Protein AF-A0A944V4R6-F1 (afdb_monomer)

pLDDT: mean 80.99, std 18.37, range [44.97, 96.5]

Sequence (108 aa):
MKISKILVTLGLILIISLTYSQENEETTEDEYIKMAGNISITPGFSYGESKAKGKKIENTFNFNVFAGKSHRLDGMEIGYFWNHNIEYAKGFQIGGLLNSVDGNFSGF

Structure (mmCIF, N/CA/C/O backbone):
data_AF-A0A944V4R6-F1
#
_entry.id   AF-A0A944V4R6-F1
#
loop_
_atom_site.group_PDB
_atom_site.id
_atom_site.type_symbol
_atom_site.label_atom_id
_atom_site.label_alt_id
_atom_site.label_comp_id
_atom_site.label_asym_id
_atom_site.label_entity_id
_atom_site.label_seq_id
_atom_site.pdbx_PDB_ins_code
_atom_site.Cartn_x
_atom_site.Cartn_y
_atom_site.Cartn_z
_atom_site.occupancy
_atom_site.B_iso_or_equiv
_atom_site.auth_seq_id
_atom_site.auth_comp_id
_atom_site.auth_asym_id
_atom_site.auth_atom_id
_atom_site.pdbx_PDB_model_num
ATOM 1 N N . MET A 1 1 ? 29.481 -7.241 -26.907 1.00 51.78 1 MET A N 1
ATOM 2 C CA . MET A 1 1 ? 28.042 -7.471 -26.629 1.00 51.78 1 MET A CA 1
ATOM 3 C C . MET A 1 1 ? 27.816 -8.245 -25.313 1.00 51.78 1 MET A C 1
ATOM 5 O O . MET A 1 1 ? 27.129 -9.257 -25.302 1.00 51.78 1 MET A O 1
ATOM 9 N N . LYS A 1 2 ? 28.419 -7.805 -24.191 1.00 52.97 2 LYS A N 1
ATOM 10 C CA . LYS A 1 2 ? 28.356 -8.513 -22.886 1.00 52.97 2 LYS A CA 1
ATOM 11 C C . LYS A 1 2 ? 27.693 -7.703 -21.756 1.00 52.97 2 LYS A C 1
ATOM 13 O O . LYS A 1 2 ? 27.254 -8.291 -20.779 1.00 52.97 2 LYS A O 1
ATOM 18 N N . ILE A 1 3 ? 27.550 -6.385 -21.922 1.00 52.28 3 ILE A N 1
ATOM 19 C CA . ILE A 1 3 ? 26.982 -5.476 -20.909 1.00 52.28 3 ILE A CA 1
ATOM 20 C C . ILE A 1 3 ? 25.446 -5.594 -20.828 1.00 52.28 3 ILE A C 1
ATOM 22 O O . ILE A 1 3 ? 24.885 -5.493 -19.743 1.00 52.28 3 ILE A O 1
ATOM 26 N N . SER A 1 4 ? 24.760 -5.913 -21.936 1.00 52.97 4 SER A N 1
ATOM 27 C CA . SER A 1 4 ? 23.290 -6.016 -21.941 1.00 52.97 4 SER A CA 1
ATOM 28 C C . SER A 1 4 ? 22.756 -7.200 -21.134 1.00 52.97 4 SER A C 1
ATOM 30 O O . SER A 1 4 ? 21.695 -7.094 -20.533 1.00 52.97 4 SER A O 1
ATOM 32 N N . LYS A 1 5 ? 23.493 -8.314 -21.064 1.00 45.97 5 LYS A N 1
ATOM 33 C CA . LYS A 1 5 ? 23.055 -9.495 -20.308 1.00 45.97 5 LYS A CA 1
ATOM 34 C C . LYS A 1 5 ? 23.162 -9.280 -18.798 1.00 45.97 5 LYS A C 1
ATOM 36 O O . LYS A 1 5 ? 22.268 -9.698 -18.085 1.00 45.97 5 LYS A O 1
ATOM 41 N N . ILE A 1 6 ? 24.186 -8.565 -18.326 1.00 52.28 6 ILE A N 1
ATOM 42 C CA . ILE A 1 6 ? 24.370 -8.268 -16.895 1.00 52.28 6 ILE A CA 1
ATOM 43 C C . ILE A 1 6 ? 23.303 -7.289 -16.386 1.00 52.28 6 ILE A C 1
ATOM 45 O O . ILE A 1 6 ? 22.783 -7.494 -15.296 1.00 52.28 6 ILE A O 1
ATOM 49 N N . LEU A 1 7 ? 22.910 -6.284 -17.180 1.00 46.47 7 LEU A N 1
ATOM 50 C CA . LEU A 1 7 ? 21.790 -5.396 -16.833 1.00 46.47 7 LEU A CA 1
ATOM 51 C C . LEU A 1 7 ? 20.441 -6.125 -16.815 1.00 46.47 7 LEU A C 1
ATOM 53 O O . LEU A 1 7 ? 19.622 -5.859 -15.943 1.00 46.47 7 LEU A O 1
ATOM 57 N N . VAL A 1 8 ? 20.222 -7.071 -17.733 1.00 52.47 8 VAL A N 1
ATOM 58 C CA . VAL A 1 8 ? 19.003 -7.898 -17.748 1.00 52.47 8 VAL A CA 1
ATOM 59 C C . VAL A 1 8 ? 18.981 -8.874 -16.565 1.00 52.47 8 VAL A C 1
ATOM 61 O O . VAL A 1 8 ? 17.930 -9.077 -15.969 1.00 52.47 8 VAL A O 1
ATOM 64 N N . THR A 1 9 ? 20.130 -9.424 -16.158 1.00 49.78 9 THR A N 1
ATOM 65 C CA . THR A 1 9 ? 20.226 -10.285 -14.969 1.00 49.78 9 THR A CA 1
ATOM 66 C C . THR A 1 9 ? 20.100 -9.491 -13.662 1.00 49.78 9 THR A C 1
ATOM 68 O O . THR A 1 9 ? 19.396 -9.940 -12.769 1.00 49.78 9 THR A O 1
ATOM 71 N N . LEU A 1 10 ? 20.692 -8.295 -13.547 1.00 46.97 10 LEU A N 1
ATOM 72 C CA . LEU A 1 10 ? 20.510 -7.415 -12.380 1.00 46.97 10 LEU A CA 1
ATOM 73 C C . LEU A 1 10 ? 19.079 -6.861 -12.285 1.00 46.97 10 LEU A C 1
ATOM 75 O O . LEU A 1 10 ? 18.543 -6.762 -11.186 1.00 46.97 10 LEU A O 1
ATOM 79 N N . GLY A 1 11 ? 18.433 -6.578 -13.422 1.00 45.81 11 GLY A N 1
ATOM 80 C CA . GLY A 1 11 ? 17.017 -6.200 -13.478 1.00 45.81 11 GLY A CA 1
ATOM 81 C C . GLY A 1 11 ? 16.068 -7.329 -13.061 1.00 45.81 11 GLY A C 1
ATOM 82 O O . GLY A 1 11 ? 15.031 -7.055 -12.468 1.00 45.81 11 GLY A O 1
ATOM 83 N N . L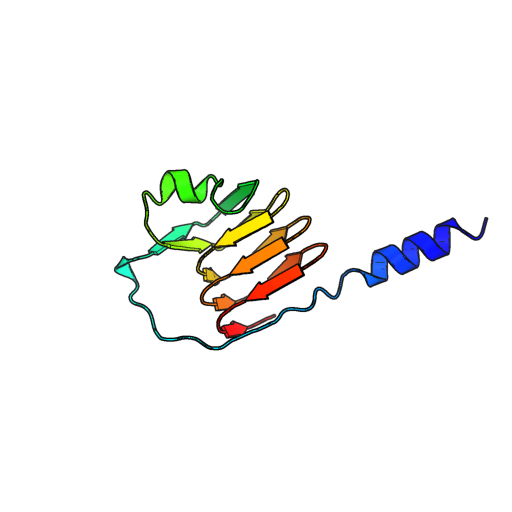EU A 1 12 ? 16.441 -8.595 -13.292 1.00 44.97 12 LEU A N 1
ATOM 84 C CA . LEU A 1 12 ? 15.700 -9.755 -12.778 1.00 44.97 12 LEU A CA 1
ATOM 85 C C . LEU A 1 12 ? 15.923 -10.007 -11.275 1.00 44.97 12 LEU A C 1
ATOM 87 O O . LEU A 1 12 ? 15.085 -10.636 -10.638 1.00 44.97 12 LEU A O 1
ATOM 91 N N . ILE A 1 13 ? 17.036 -9.533 -10.703 1.00 45.66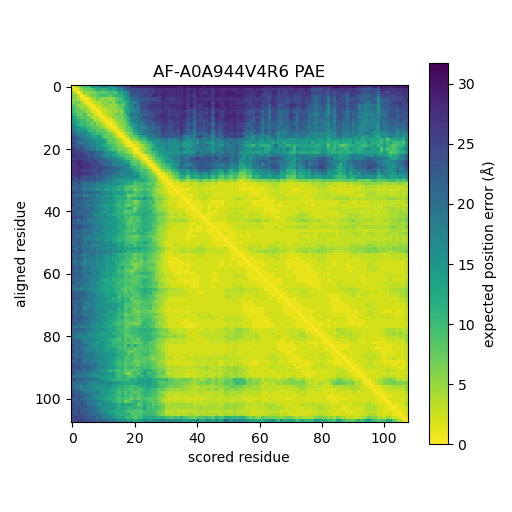 13 ILE A N 1
ATOM 92 C CA . ILE A 1 13 ? 17.402 -9.755 -9.292 1.00 45.66 13 ILE A CA 1
ATOM 93 C C . ILE A 1 13 ? 16.712 -8.752 -8.344 1.00 45.66 13 ILE A C 1
ATOM 95 O O . ILE A 1 13 ? 16.635 -9.002 -7.144 1.00 45.66 13 ILE A O 1
ATOM 99 N N . LEU A 1 14 ? 16.124 -7.665 -8.857 1.00 45.16 14 LEU A N 1
ATOM 100 C CA . LEU A 1 14 ? 15.440 -6.650 -8.039 1.00 45.16 14 LEU A CA 1
ATOM 101 C C . LEU A 1 14 ? 14.012 -7.025 -7.578 1.00 45.16 14 LEU A C 1
ATOM 103 O O . LEU A 1 14 ? 13.351 -6.207 -6.952 1.00 45.16 14 LEU A O 1
ATOM 107 N N . ILE A 1 15 ? 13.517 -8.233 -7.874 1.00 48.91 15 ILE A N 1
ATOM 108 C CA . ILE A 1 15 ? 12.100 -8.610 -7.655 1.00 48.91 15 ILE A CA 1
ATOM 109 C C . ILE A 1 15 ? 11.861 -9.266 -6.278 1.00 48.91 15 ILE A C 1
ATOM 111 O O . ILE A 1 15 ? 10.739 -9.622 -5.935 1.00 48.91 15 ILE A O 1
ATOM 115 N N . ILE A 1 16 ? 12.884 -9.392 -5.431 1.00 50.00 16 ILE A N 1
ATOM 116 C CA . ILE A 1 16 ? 12.707 -9.873 -4.051 1.00 50.00 16 ILE A CA 1
ATOM 117 C C . ILE A 1 16 ? 12.580 -8.658 -3.138 1.00 50.00 16 ILE A C 1
ATOM 119 O O . ILE A 1 16 ? 13.471 -8.330 -2.357 1.00 50.00 16 ILE A O 1
ATOM 123 N N . SER A 1 17 ? 11.483 -7.929 -3.281 1.00 49.28 17 SER A N 1
ATOM 124 C CA . SER A 1 17 ? 11.147 -6.867 -2.348 1.00 49.28 17 SER A CA 1
ATOM 125 C C . SER A 1 17 ? 11.000 -7.453 -0.942 1.00 49.28 17 SER A C 1
ATOM 127 O O . SER A 1 17 ? 10.138 -8.301 -0.701 1.00 49.28 17 SER A O 1
ATOM 129 N N . LEU A 1 18 ? 11.874 -7.013 -0.037 1.00 52.47 18 LEU A N 1
ATOM 130 C CA . LEU A 1 18 ? 11.901 -7.400 1.369 1.00 52.47 18 LEU A CA 1
ATOM 131 C C . LEU A 1 18 ? 10.579 -6.977 2.016 1.00 52.47 18 LEU A C 1
ATOM 133 O O . LEU A 1 18 ? 10.412 -5.809 2.349 1.00 52.47 18 LEU A O 1
ATOM 137 N N . THR A 1 19 ? 9.635 -7.909 2.141 1.00 54.09 19 THR A N 1
ATOM 138 C CA . THR A 1 19 ? 8.379 -7.662 2.854 1.00 54.09 19 THR A CA 1
ATOM 139 C C . THR A 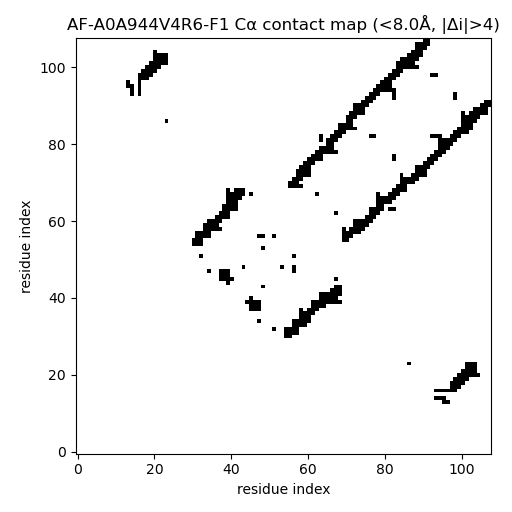1 19 ? 8.652 -7.847 4.337 1.00 54.09 19 THR A C 1
ATOM 141 O O . THR A 1 19 ? 8.893 -8.964 4.793 1.00 54.09 19 THR A O 1
ATOM 144 N N . TYR A 1 20 ? 8.665 -6.747 5.080 1.00 63.28 20 TYR A N 1
ATOM 145 C CA . TYR A 1 20 ? 8.694 -6.778 6.539 1.00 63.28 20 TYR A CA 1
ATOM 146 C C . TYR A 1 20 ? 7.254 -6.829 7.054 1.00 63.28 20 TYR A C 1
ATOM 148 O O . TYR A 1 20 ? 6.404 -6.124 6.518 1.00 63.28 20 TYR A O 1
ATOM 156 N N . SER A 1 21 ? 6.997 -7.689 8.041 1.00 50.94 21 SER A N 1
ATOM 157 C CA . SER A 1 21 ? 5.726 -7.825 8.763 1.00 50.94 21 SER A CA 1
ATOM 158 C C . SER A 1 21 ? 6.012 -7.519 10.236 1.00 50.94 21 SER A C 1
ATOM 160 O O . SER A 1 21 ? 6.832 -8.209 10.846 1.00 50.94 21 SER A O 1
ATOM 162 N N . GLN A 1 22 ? 5.441 -6.443 10.780 1.00 56.53 22 GLN A N 1
ATOM 163 C CA . GLN A 1 22 ? 5.332 -6.241 12.237 1.00 56.53 22 GLN A CA 1
ATOM 164 C C . GLN A 1 22 ? 3.949 -6.748 12.685 1.00 56.53 22 GLN A C 1
ATOM 166 O O . GLN A 1 22 ? 3.174 -7.149 11.835 1.00 56.53 22 GLN A O 1
ATOM 171 N N . GLU A 1 23 ? 3.634 -6.876 13.971 1.00 49.06 23 GLU A N 1
ATOM 172 C CA . GLU A 1 23 ? 2.351 -7.442 14.432 1.00 49.06 23 GLU A CA 1
ATOM 173 C C . GLU A 1 23 ? 1.590 -6.366 15.219 1.00 49.06 23 GLU A C 1
ATOM 175 O O . GLU A 1 23 ? 2.162 -5.777 16.136 1.00 49.06 23 GLU A O 1
ATOM 180 N N . ASN A 1 24 ? 0.334 -6.072 14.852 1.00 52.50 24 ASN A N 1
ATOM 181 C CA . ASN A 1 24 ? -0.543 -5.135 15.571 1.00 52.50 24 ASN A CA 1
ATOM 182 C C . ASN A 1 24 ? -2.041 -5.505 15.465 1.00 52.50 24 ASN A C 1
ATOM 184 O O . ASN A 1 24 ? -2.464 -6.182 14.529 1.00 52.50 24 ASN A O 1
ATOM 188 N N . GLU A 1 25 ? -2.792 -5.055 16.480 1.00 54.59 25 GLU A N 1
ATOM 189 C CA . GLU A 1 25 ? -4.086 -5.539 17.008 1.00 54.59 25 GLU A CA 1
ATOM 190 C C . GLU A 1 25 ? -5.364 -5.431 16.135 1.00 54.59 25 GLU A C 1
ATOM 192 O O . GLU A 1 25 ? -5.475 -4.684 15.163 1.00 54.59 25 GLU A O 1
ATOM 197 N N . GLU A 1 26 ? -6.362 -6.205 16.584 1.00 52.66 26 GLU A N 1
ATOM 198 C CA . GLU A 1 26 ? -7.708 -6.476 16.057 1.00 52.66 26 GLU A CA 1
ATOM 199 C C . GLU A 1 26 ? -8.583 -5.215 15.846 1.00 52.66 26 GLU A C 1
ATOM 201 O O . GLU A 1 26 ? -8.656 -4.334 16.702 1.00 52.66 26 GLU A O 1
ATOM 206 N N . THR A 1 27 ? -9.280 -5.118 14.704 1.00 56.12 27 THR A N 1
ATOM 207 C CA . THR A 1 27 ? -9.970 -3.885 14.254 1.00 56.12 27 THR A CA 1
ATOM 208 C C . THR A 1 27 ? -11.385 -4.141 13.713 1.00 56.12 27 THR A C 1
ATOM 210 O O . THR A 1 27 ? -11.619 -5.089 12.961 1.00 56.12 27 THR A O 1
ATOM 213 N N . THR A 1 28 ? -12.327 -3.258 14.065 1.00 59.53 28 THR A N 1
ATOM 214 C CA . THR A 1 28 ? -13.772 -3.323 13.763 1.00 59.53 28 THR A CA 1
ATOM 215 C C . THR A 1 28 ? -14.111 -2.958 12.305 1.00 59.53 28 THR A C 1
ATOM 217 O O . THR A 1 28 ? -13.577 -2.003 11.749 1.00 59.53 28 THR A O 1
ATOM 220 N N . GLU A 1 29 ? -15.029 -3.696 11.661 1.00 64.56 29 GLU A N 1
ATOM 221 C CA . GLU A 1 29 ? -15.314 -3.566 10.214 1.00 64.56 29 GLU A CA 1
ATOM 222 C C . GLU A 1 29 ? -15.957 -2.228 9.777 1.00 64.56 29 GLU A C 1
ATOM 224 O O . GLU A 1 29 ? -15.771 -1.814 8.632 1.00 64.56 29 GLU A O 1
ATOM 229 N N . ASP A 1 30 ? -16.659 -1.507 10.661 1.00 70.44 30 ASP A N 1
ATOM 230 C CA . ASP A 1 30 ? -17.406 -0.282 10.303 1.00 70.44 30 ASP A CA 1
ATOM 231 C C . ASP A 1 30 ? -16.518 0.932 9.935 1.00 70.44 30 ASP A C 1
ATOM 233 O O . ASP A 1 30 ? -16.983 1.913 9.326 1.00 70.44 30 ASP A O 1
ATOM 237 N N . GLU A 1 31 ? -15.225 0.869 10.271 1.00 88.00 31 GLU A N 1
ATOM 238 C CA . GLU A 1 31 ? -14.245 1.932 10.014 1.00 88.00 31 GLU A CA 1
ATOM 239 C C . GLU A 1 31 ? -13.689 1.910 8.576 1.00 88.00 31 GLU A C 1
ATOM 241 O O . GLU A 1 31 ? -13.066 2.882 8.132 1.00 88.00 31 GLU A O 1
ATOM 246 N N . TYR A 1 32 ? -13.945 0.837 7.819 1.00 90.69 32 TYR A N 1
ATOM 247 C CA . TYR A 1 32 ? -13.324 0.614 6.516 1.00 90.69 32 TYR A CA 1
ATOM 248 C C . TYR A 1 32 ? -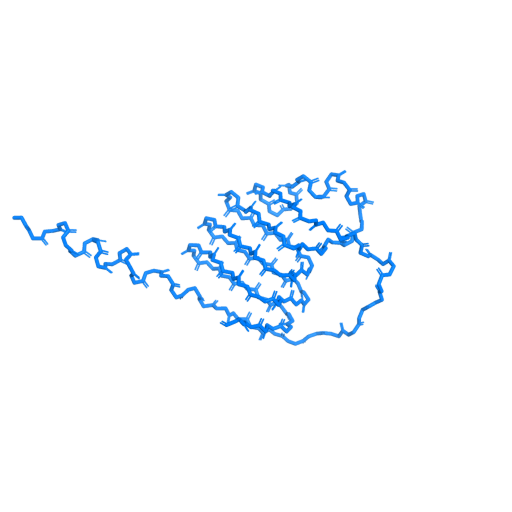14.274 0.892 5.354 1.00 90.69 32 TYR A C 1
ATOM 250 O O . TYR A 1 32 ? -15.478 0.636 5.395 1.00 90.69 32 TYR A O 1
ATOM 258 N N . ILE A 1 33 ? -13.702 1.391 4.263 1.00 93.56 33 ILE A N 1
ATOM 259 C CA . ILE A 1 33 ? -14.279 1.280 2.931 1.00 93.56 33 ILE A CA 1
ATOM 260 C C . ILE A 1 33 ? -13.509 0.207 2.165 1.00 93.56 33 ILE A C 1
ATOM 262 O O . ILE A 1 33 ? -12.290 0.291 1.998 1.00 93.56 33 ILE A O 1
ATOM 266 N N . LYS A 1 34 ? -14.235 -0.807 1.693 1.00 94.81 34 LYS A N 1
ATOM 267 C CA . LYS A 1 34 ? -13.683 -1.831 0.806 1.00 94.81 34 LYS A CA 1
ATOM 268 C C . LYS A 1 34 ? -13.717 -1.317 -0.625 1.00 94.81 34 LYS A C 1
ATOM 270 O O . LYS A 1 34 ? -14.752 -0.850 -1.104 1.00 94.81 34 LYS A O 1
ATOM 275 N N . MET A 1 35 ? -12.582 -1.388 -1.304 1.00 94.69 35 MET A N 1
ATOM 276 C CA . MET A 1 35 ? -12.419 -0.908 -2.667 1.00 94.69 35 MET A CA 1
ATOM 277 C C . MET A 1 35 ? -11.901 -2.028 -3.557 1.00 94.69 35 MET A C 1
ATOM 279 O O . MET A 1 35 ? -10.808 -2.552 -3.358 1.00 94.69 35 MET A O 1
ATOM 283 N N . ALA A 1 36 ? -12.672 -2.354 -4.596 1.00 96.19 36 ALA A N 1
ATOM 284 C CA . ALA A 1 36 ? -12.237 -3.322 -5.596 1.00 96.19 36 ALA A CA 1
ATOM 285 C C . ALA A 1 36 ? -10.995 -2.834 -6.359 1.00 96.19 36 ALA A C 1
ATOM 287 O O . ALA A 1 36 ? -10.160 -3.644 -6.739 1.00 96.19 36 ALA A O 1
ATOM 288 N N . GLY A 1 37 ? -10.869 -1.518 -6.564 1.00 94.06 37 GLY A N 1
ATOM 289 C CA . GLY A 1 37 ? -9.743 -0.900 -7.253 1.00 94.06 37 GLY A CA 1
A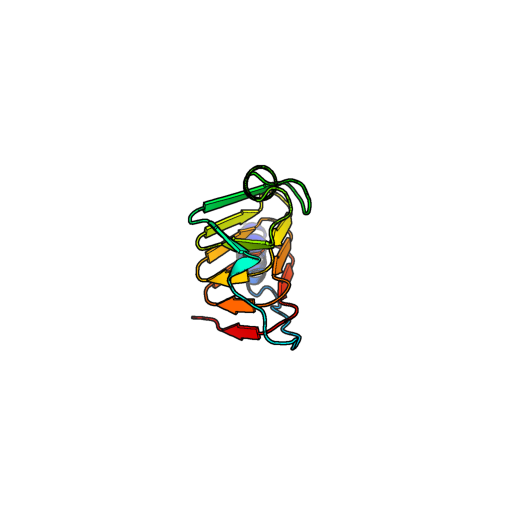TOM 290 C C . GLY A 1 37 ? -9.418 0.480 -6.692 1.00 94.06 37 GLY A C 1
ATOM 291 O O . GLY A 1 37 ? -10.311 1.318 -6.542 1.00 94.06 37 GLY A O 1
ATOM 292 N N . ASN A 1 38 ? -8.138 0.725 -6.434 1.00 96.50 38 ASN A N 1
ATOM 293 C CA . ASN A 1 38 ? -7.602 2.028 -6.067 1.00 96.50 38 ASN A CA 1
ATOM 294 C C . ASN A 1 38 ? -6.354 2.354 -6.902 1.00 96.50 38 ASN A C 1
ATOM 296 O O . ASN A 1 38 ? -5.632 1.467 -7.356 1.00 96.50 38 ASN A O 1
ATOM 300 N N . ILE A 1 39 ? -6.136 3.647 -7.130 1.00 95.94 39 ILE A N 1
ATOM 301 C CA . ILE A 1 39 ? -4.929 4.181 -7.751 1.00 95.94 39 ILE A CA 1
ATOM 302 C C . ILE A 1 39 ? -4.390 5.265 -6.823 1.00 95.94 39 ILE A C 1
ATOM 304 O O . ILE A 1 39 ? -5.087 6.242 -6.528 1.00 95.94 39 ILE A O 1
ATOM 308 N N . SER A 1 40 ? -3.145 5.096 -6.392 1.00 95.50 40 SER A N 1
ATOM 309 C CA . SER A 1 40 ? -2.391 6.048 -5.581 1.00 95.50 40 SER A CA 1
ATOM 310 C C . SER A 1 40 ? -1.242 6.626 -6.391 1.00 95.50 40 SER A C 1
ATOM 312 O O . SER A 1 40 ? -0.554 5.904 -7.110 1.00 95.50 40 SER A O 1
ATOM 314 N N . ILE A 1 41 ? -0.999 7.927 -6.263 1.00 94.62 41 ILE A N 1
ATOM 315 C CA . ILE A 1 41 ? 0.217 8.548 -6.803 1.00 94.62 41 ILE A CA 1
ATOM 316 C C . ILE A 1 41 ? 1.299 8.543 -5.723 1.00 94.62 41 ILE A C 1
ATOM 318 O O . ILE A 1 41 ? 2.421 8.098 -5.971 1.00 94.62 41 ILE A O 1
ATOM 322 N N . THR A 1 42 ? 0.935 8.989 -4.521 1.00 93.75 42 THR A N 1
ATOM 323 C CA . THR A 1 42 ? 1.768 9.040 -3.313 1.00 93.75 42 THR A CA 1
ATOM 324 C C . THR A 1 42 ? 0.892 8.793 -2.080 1.00 93.75 42 THR A C 1
ATOM 326 O O . THR A 1 42 ? -0.320 8.995 -2.164 1.00 93.75 42 THR A O 1
ATOM 329 N N . PRO A 1 43 ? 1.456 8.435 -0.911 1.00 91.69 43 PRO A N 1
ATOM 330 C CA . PRO A 1 43 ? 0.700 8.402 0.342 1.00 91.69 43 PRO A CA 1
ATOM 331 C C . PRO A 1 43 ? -0.045 9.726 0.577 1.00 91.69 43 PRO A C 1
ATOM 333 O O . PRO A 1 43 ? 0.557 10.791 0.430 1.00 91.69 43 PRO A O 1
ATOM 336 N N . GLY A 1 44 ? -1.337 9.681 0.911 1.00 88.56 44 GLY A N 1
ATOM 337 C CA . GLY A 1 44 ? -2.160 10.888 1.057 1.00 88.56 44 GLY A CA 1
ATOM 338 C C . GLY A 1 44 ? -2.743 11.437 -0.252 1.00 88.56 44 GLY A C 1
ATOM 339 O O . GLY A 1 44 ? -3.524 12.389 -0.205 1.00 88.56 44 GLY A O 1
ATOM 340 N N . PHE A 1 45 ? -2.370 10.880 -1.412 1.00 93.56 45 PHE A N 1
ATOM 341 C CA . PHE A 1 45 ? -2.916 11.266 -2.710 1.00 93.56 45 PHE A CA 1
ATOM 342 C C . PHE A 1 45 ? -3.324 10.054 -3.559 1.00 93.56 45 PHE A C 1
ATOM 344 O O . PHE A 1 45 ? -2.578 9.566 -4.418 1.00 93.56 45 PHE A O 1
ATOM 351 N N . SER A 1 46 ? -4.559 9.600 -3.352 1.00 94.56 46 SER A N 1
ATOM 352 C CA . SER A 1 46 ? -5.176 8.513 -4.113 1.00 94.56 46 SER A CA 1
ATOM 353 C C . SER A 1 46 ? -6.649 8.764 -4.455 1.00 94.56 46 SER A C 1
ATOM 355 O O . SER A 1 46 ? -7.358 9.555 -3.819 1.00 94.56 46 SER A O 1
ATOM 357 N N . TYR A 1 47 ? -7.140 8.041 -5.467 1.00 94.56 47 TYR A N 1
ATOM 358 C CA . TYR A 1 47 ? -8.572 7.994 -5.775 1.00 94.56 47 TYR A CA 1
ATOM 359 C C . TYR A 1 47 ? -9.377 7.469 -4.579 1.00 94.56 47 TYR A C 1
ATOM 361 O O . TYR A 1 47 ? -10.451 7.988 -4.264 1.00 94.56 47 TYR A O 1
ATOM 369 N N . GLY A 1 48 ? -8.836 6.469 -3.888 1.00 92.62 48 GLY A N 1
ATOM 370 C CA . GLY A 1 48 ? -9.442 5.863 -2.717 1.00 92.62 48 GLY A CA 1
ATOM 371 C C . GLY A 1 48 ? -9.600 6.834 -1.565 1.00 92.62 48 GLY A C 1
ATOM 372 O O . GLY A 1 48 ? -10.691 6.922 -1.019 1.00 92.62 48 GLY A O 1
ATOM 373 N N . GLU A 1 49 ? -8.594 7.650 -1.254 1.00 93.12 49 GLU A N 1
ATOM 374 C CA . GLU A 1 49 ? -8.714 8.668 -0.196 1.00 93.12 49 GLU A CA 1
ATOM 375 C C . GLU A 1 49 ? -9.794 9.704 -0.513 1.00 93.12 49 GLU A C 1
ATOM 377 O O . GLU A 1 49 ? -10.580 10.073 0.364 1.00 93.12 49 GLU A O 1
ATOM 382 N N . SER A 1 50 ? -9.924 10.089 -1.786 1.00 93.62 50 SER A N 1
ATOM 383 C CA . SER A 1 50 ? -11.004 10.979 -2.234 1.00 93.62 50 SER A CA 1
ATOM 384 C C . SER A 1 50 ? -12.398 10.361 -2.043 1.00 93.62 50 SER A C 1
ATOM 386 O O . SER A 1 50 ? -13.383 11.080 -1.859 1.00 93.62 50 SER A O 1
ATOM 388 N N . LYS A 1 51 ? -12.509 9.026 -2.082 1.00 93.62 51 LYS A N 1
ATOM 389 C CA . LYS A 1 51 ? -13.765 8.286 -1.869 1.00 93.62 51 LYS A CA 1
ATOM 390 C C . LYS A 1 51 ? -14.019 7.923 -0.411 1.00 93.62 51 LYS A C 1
ATOM 392 O O . LYS A 1 51 ? -15.176 7.913 0.004 1.00 93.62 51 LYS A O 1
ATOM 397 N N . ALA A 1 52 ? -12.968 7.657 0.351 1.00 91.12 52 ALA A N 1
ATOM 398 C CA . ALA A 1 52 ? -13.047 7.164 1.715 1.00 91.12 52 ALA A CA 1
ATOM 399 C C . ALA A 1 52 ? -13.548 8.219 2.704 1.00 91.12 52 ALA A C 1
ATOM 401 O O . ALA A 1 52 ? -14.105 7.860 3.737 1.00 91.12 52 ALA A O 1
ATOM 402 N N . LYS A 1 53 ? -13.393 9.517 2.393 1.00 90.50 53 LYS A N 1
ATOM 403 C CA . LYS A 1 53 ? -13.854 10.632 3.245 1.00 90.50 53 LYS A CA 1
ATOM 404 C C . LYS A 1 53 ? -13.385 10.493 4.705 1.00 90.50 53 LYS A C 1
ATOM 406 O O . LYS A 1 53 ? -14.155 10.727 5.631 1.00 90.50 53 LYS A O 1
ATOM 411 N N . GLY A 1 54 ? -12.131 10.081 4.896 1.00 87.94 54 GLY A N 1
ATOM 412 C CA . GLY A 1 54 ? -11.528 9.868 6.215 1.00 87.94 54 GLY A CA 1
ATOM 413 C C . GLY A 1 54 ? -11.696 8.460 6.795 1.00 87.94 54 GLY A C 1
ATOM 414 O O . GLY A 1 54 ? -11.121 8.187 7.841 1.00 87.94 54 GLY A O 1
ATOM 415 N N . LYS A 1 55 ? -12.427 7.556 6.129 1.00 91.69 55 LYS A N 1
ATOM 416 C CA . LYS A 1 55 ? -12.434 6.129 6.480 1.00 91.69 55 LYS A CA 1
ATOM 417 C C . LYS A 1 55 ? -11.125 5.443 6.092 1.00 91.69 55 LYS A C 1
ATOM 419 O O . LYS A 1 55 ? -10.439 5.867 5.160 1.00 91.69 55 LYS A O 1
ATOM 424 N N . LYS A 1 56 ? -10.815 4.341 6.771 1.00 94.19 56 LYS A N 1
ATOM 425 C CA . LYS A 1 56 ? -9.689 3.470 6.425 1.00 94.19 56 LYS A CA 1
ATOM 426 C C . LYS A 1 56 ? -9.995 2.714 5.133 1.00 94.19 56 LYS A C 1
ATOM 428 O O . LYS A 1 56 ? -11.148 2.404 4.852 1.00 94.19 56 LYS A O 1
ATOM 433 N N . ILE A 1 57 ? -8.978 2.428 4.327 1.00 94.62 57 ILE A N 1
ATOM 434 C CA . ILE A 1 57 ? -9.155 1.794 3.011 1.00 94.62 57 ILE A CA 1
ATOM 435 C C . ILE A 1 57 ? -8.621 0.365 3.056 1.00 94.62 57 ILE A C 1
ATOM 437 O O . ILE A 1 57 ? -7.457 0.152 3.410 1.00 94.62 57 ILE A O 1
ATOM 441 N N . GLU A 1 58 ? -9.470 -0.576 2.649 1.00 95.25 58 GLU A N 1
ATOM 442 C CA . GLU A 1 58 ? -9.123 -1.965 2.347 1.00 95.25 58 GLU A CA 1
ATOM 443 C C . GLU A 1 58 ? -9.220 -2.172 0.832 1.00 95.25 58 GLU A C 1
ATOM 445 O O . GLU A 1 58 ? -10.281 -1.957 0.242 1.00 95.25 58 GLU A O 1
ATOM 450 N N . ASN A 1 59 ? -8.113 -2.547 0.190 1.00 96.19 59 ASN A N 1
ATOM 451 C CA . ASN A 1 59 ? -8.069 -2.739 -1.259 1.00 96.19 59 ASN A CA 1
ATOM 452 C C . ASN A 1 59 ? -8.071 -4.220 -1.630 1.00 96.19 59 ASN A C 1
ATOM 454 O O . ASN A 1 59 ? -7.356 -5.015 -1.025 1.00 96.19 59 ASN A O 1
ATOM 458 N N . THR A 1 60 ? -8.788 -4.561 -2.699 1.00 96.25 60 THR A N 1
ATOM 459 C CA . THR A 1 60 ? -8.597 -5.833 -3.415 1.00 96.25 60 THR A CA 1
ATOM 460 C C . THR A 1 60 ? -7.557 -5.690 -4.523 1.00 96.25 60 THR A C 1
ATOM 462 O O . THR A 1 60 ? -6.711 -6.559 -4.707 1.00 96.25 60 THR A O 1
ATOM 465 N N . PHE A 1 61 ? -7.582 -4.576 -5.253 1.00 96.44 61 PHE A N 1
ATOM 466 C CA . PHE A 1 61 ? -6.541 -4.211 -6.206 1.00 96.44 61 PHE A CA 1
ATOM 467 C C . PHE A 1 61 ? -6.092 -2.775 -5.952 1.00 96.44 61 PHE A C 1
ATOM 469 O O . PHE A 1 61 ? -6.924 -1.869 -5.858 1.00 96.44 61 PHE A O 1
ATOM 476 N N . ASN A 1 62 ? -4.784 -2.553 -5.867 1.00 96.19 62 ASN A N 1
ATOM 477 C CA . ASN A 1 62 ? -4.223 -1.217 -5.715 1.00 96.19 62 ASN A CA 1
ATOM 478 C C . ASN A 1 62 ? -3.018 -1.010 -6.638 1.00 96.19 62 ASN A C 1
ATOM 480 O O . ASN A 1 62 ? -2.132 -1.861 -6.726 1.00 96.19 62 ASN A O 1
ATOM 484 N N . PHE A 1 63 ? -2.994 0.132 -7.323 1.00 96.25 63 PHE A N 1
ATOM 485 C CA . PHE A 1 63 ? -1.889 0.536 -8.184 1.00 96.25 63 PHE A CA 1
ATOM 486 C C . PHE A 1 63 ? -1.241 1.827 -7.680 1.00 96.25 63 PHE A C 1
ATOM 488 O O . PHE A 1 63 ? -1.846 2.900 -7.715 1.00 96.25 63 PHE A O 1
ATOM 495 N N . ASN A 1 64 ? 0.012 1.724 -7.251 1.00 95.31 64 ASN A N 1
ATOM 496 C CA . ASN A 1 64 ? 0.799 2.808 -6.680 1.00 95.31 64 ASN A CA 1
ATOM 497 C C . ASN A 1 64 ? 1.803 3.336 -7.722 1.00 95.31 64 ASN A C 1
ATOM 499 O O . ASN A 1 64 ? 2.876 2.766 -7.920 1.00 95.31 64 ASN A O 1
ATOM 503 N N . VAL A 1 65 ? 1.477 4.448 -8.390 1.00 93.00 65 VAL A N 1
ATOM 504 C CA . VAL A 1 65 ? 2.286 5.015 -9.490 1.00 93.00 65 VAL A CA 1
ATOM 505 C C . VAL A 1 65 ? 3.717 5.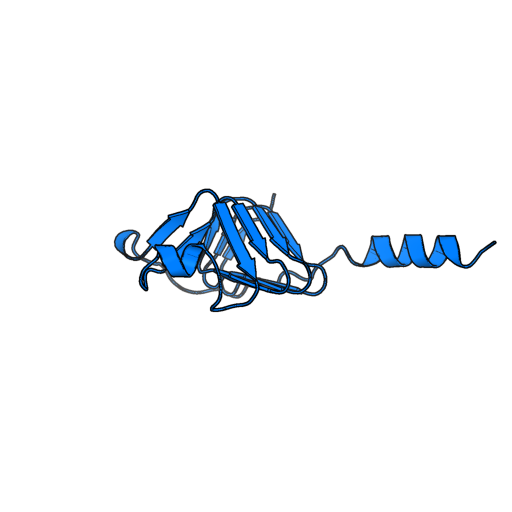322 -9.047 1.00 93.00 65 VAL A C 1
ATOM 507 O O . VAL A 1 65 ? 4.655 4.985 -9.761 1.00 93.00 65 VAL A O 1
ATOM 510 N N . PHE A 1 66 ? 3.895 5.932 -7.872 1.00 92.19 66 PHE A N 1
ATOM 511 C CA . PHE A 1 66 ? 5.212 6.111 -7.254 1.00 92.19 66 PHE A CA 1
ATOM 512 C C . PHE A 1 66 ? 5.264 5.420 -5.901 1.00 92.19 66 PHE A C 1
ATOM 514 O O . PHE A 1 66 ? 6.110 4.554 -5.680 1.00 92.19 66 PHE A O 1
ATOM 521 N N . ALA A 1 67 ? 4.337 5.780 -5.016 1.00 91.88 67 ALA A N 1
ATOM 522 C CA . ALA A 1 67 ? 4.192 5.156 -3.715 1.00 91.88 67 ALA A CA 1
ATOM 523 C C . ALA A 1 67 ? 2.724 5.123 -3.282 1.00 91.88 67 ALA A C 1
ATOM 525 O O . ALA A 1 67 ? 1.903 5.931 -3.726 1.00 91.88 67 ALA A O 1
ATOM 526 N N . GLY A 1 68 ? 2.382 4.204 -2.390 1.00 92.06 68 GLY A N 1
ATOM 527 C CA . GLY A 1 68 ? 1.051 4.165 -1.808 1.00 92.06 68 GLY A CA 1
ATOM 528 C C . GLY A 1 68 ? 1.048 3.639 -0.394 1.00 92.06 68 GLY A C 1
ATOM 529 O O . GLY A 1 68 ? 1.956 2.935 0.043 1.00 92.06 68 GLY A O 1
ATOM 530 N N . LYS A 1 69 ? 0.008 4.053 0.322 1.00 93.19 69 LYS A N 1
ATOM 531 C CA . LYS A 1 69 ? -0.272 3.639 1.685 1.00 93.19 69 LYS A CA 1
ATOM 532 C C . LYS A 1 69 ? -1.746 3.278 1.773 1.00 93.19 69 LYS A C 1
ATOM 534 O O . LYS A 1 69 ? -2.602 4.083 1.414 1.00 93.19 69 LYS A O 1
ATOM 539 N N . SER A 1 70 ? -2.040 2.082 2.254 1.00 94.19 70 SER A N 1
ATOM 540 C CA . SER A 1 70 ? -3.398 1.654 2.581 1.00 94.19 70 SER A CA 1
ATOM 541 C C . SER A 1 70 ? -3.416 0.989 3.952 1.00 94.19 70 SER A C 1
ATOM 543 O O . SER A 1 70 ? -2.367 0.716 4.531 1.00 94.19 70 SER A O 1
ATOM 545 N N . HIS A 1 71 ? -4.599 0.785 4.527 1.00 94.38 71 HIS A N 1
ATOM 546 C CA . HIS A 1 71 ? -4.667 0.117 5.826 1.00 94.38 71 HIS A CA 1
ATOM 547 C C . HIS A 1 71 ? -4.581 -1.393 5.639 1.00 94.38 71 HIS A C 1
ATOM 549 O O . HIS A 1 71 ? -3.781 -2.049 6.299 1.00 94.38 71 HIS A O 1
ATOM 555 N N . ARG A 1 72 ? -5.355 -1.925 4.690 1.00 94.06 72 ARG A N 1
ATOM 556 C CA . ARG A 1 72 ? -5.472 -3.361 4.446 1.00 94.06 72 ARG A CA 1
ATOM 557 C C . ARG A 1 72 ? -5.395 -3.686 2.959 1.00 94.06 72 ARG A C 1
ATOM 559 O O . ARG A 1 72 ? -5.876 -2.916 2.122 1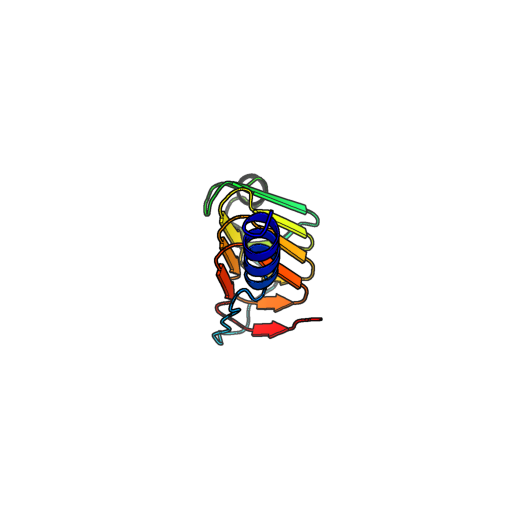.00 94.06 72 ARG A O 1
ATOM 566 N N . LEU A 1 73 ? -4.845 -4.854 2.656 1.00 94.69 73 LEU A N 1
ATOM 567 C CA . LEU A 1 73 ? -4.861 -5.464 1.330 1.00 94.69 73 LEU A CA 1
ATOM 568 C C . LEU A 1 73 ? -5.417 -6.886 1.440 1.00 94.69 73 LEU A C 1
ATOM 570 O O . LEU A 1 73 ? -4.879 -7.684 2.200 1.00 94.69 73 LEU A O 1
ATOM 574 N N . ASP A 1 74 ? -6.446 -7.206 0.659 1.00 95.12 74 ASP A N 1
ATOM 575 C CA . ASP A 1 74 ? -6.915 -8.580 0.422 1.00 95.12 74 ASP A CA 1
ATOM 576 C C . ASP A 1 74 ? -6.995 -8.818 -1.091 1.00 95.12 74 ASP A C 1
ATOM 578 O O . ASP A 1 74 ? -8.049 -8.687 -1.718 1.00 95.12 74 ASP A O 1
ATOM 582 N N . GLY A 1 75 ? -5.832 -9.060 -1.701 1.00 94.12 75 GLY A N 1
ATOM 583 C CA . GLY A 1 75 ? -5.687 -9.239 -3.141 1.00 94.12 75 GLY A CA 1
ATOM 584 C C . GLY A 1 75 ? -4.295 -8.878 -3.655 1.00 94.12 75 GLY A C 1
ATOM 585 O O . GLY A 1 75 ? -3.318 -9.539 -3.303 1.00 94.12 75 GLY A O 1
ATOM 586 N N . MET A 1 76 ? -4.201 -7.887 -4.546 1.00 95.25 76 MET A N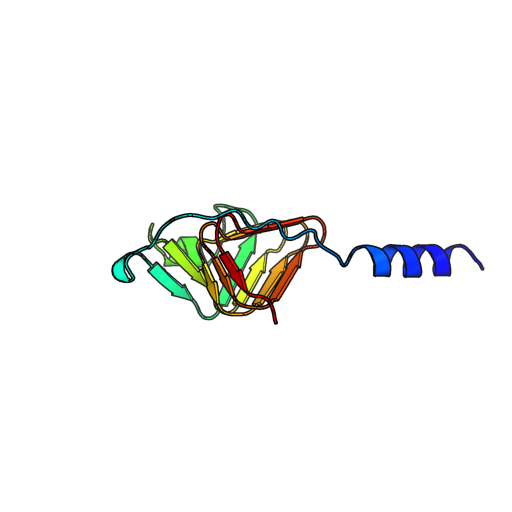 1
ATOM 587 C CA . MET A 1 76 ? -2.962 -7.548 -5.250 1.00 95.25 76 MET A CA 1
ATOM 588 C C . MET A 1 76 ? -2.626 -6.056 -5.188 1.00 95.25 76 MET A C 1
ATOM 590 O O . MET A 1 76 ? -3.441 -5.209 -5.551 1.00 95.25 76 MET A O 1
ATOM 594 N N . GLU A 1 77 ? -1.393 -5.739 -4.798 1.00 95.25 77 GLU A N 1
ATOM 595 C CA . GLU A 1 77 ? -0.849 -4.380 -4.837 1.00 95.25 77 GLU A CA 1
ATOM 596 C C . GLU A 1 77 ? 0.389 -4.328 -5.737 1.00 95.25 77 GLU A C 1
ATOM 598 O O . GLU A 1 77 ? 1.320 -5.123 -5.601 1.00 95.25 77 GLU A O 1
ATOM 603 N N . ILE A 1 78 ? 0.391 -3.402 -6.695 1.00 94.50 78 ILE A N 1
ATOM 604 C CA . ILE A 1 78 ? 1.512 -3.181 -7.611 1.00 94.50 78 ILE A CA 1
ATOM 605 C C . ILE A 1 78 ? 1.947 -1.733 -7.472 1.00 94.50 78 ILE A C 1
ATOM 607 O O . ILE A 1 78 ? 1.134 -0.824 -7.626 1.00 94.50 78 ILE A O 1
ATOM 611 N N . GLY A 1 79 ? 3.236 -1.511 -7.253 1.00 91.06 79 GLY A N 1
ATOM 612 C CA . GLY A 1 79 ? 3.792 -0.176 -7.150 1.00 91.06 79 GLY A CA 1
ATOM 613 C C . GLY A 1 79 ? 5.189 -0.043 -7.709 1.00 91.06 79 GLY A C 1
ATOM 614 O O . GLY A 1 79 ? 5.944 -1.010 -7.822 1.00 91.06 79 GLY A O 1
ATOM 615 N N . TYR A 1 80 ? 5.532 1.190 -8.072 1.00 89.06 80 TYR A N 1
ATOM 616 C CA . TYR A 1 80 ? 6.818 1.466 -8.697 1.00 89.06 80 TYR A CA 1
ATOM 617 C C . TYR A 1 80 ? 7.958 1.546 -7.680 1.00 89.06 80 TYR A C 1
ATOM 619 O O . TYR A 1 80 ? 8.945 0.837 -7.833 1.00 89.06 80 TYR A O 1
ATOM 627 N N . PHE A 1 81 ? 7.836 2.351 -6.619 1.00 90.31 81 PHE A N 1
ATOM 628 C CA . PHE A 1 81 ? 8.882 2.454 -5.595 1.00 90.31 81 PHE A CA 1
ATOM 629 C C . PHE A 1 81 ? 8.487 1.789 -4.282 1.00 90.31 81 PHE A C 1
ATOM 631 O O . PHE A 1 81 ? 9.244 0.954 -3.789 1.00 90.31 81 PHE A O 1
ATOM 638 N N . TRP A 1 82 ? 7.331 2.146 -3.717 1.00 90.44 82 TRP A N 1
ATOM 639 C CA . TRP A 1 82 ? 6.973 1.730 -2.362 1.00 90.44 82 TRP A CA 1
ATOM 640 C C . TRP A 1 82 ? 5.485 1.421 -2.185 1.00 90.44 82 TRP A C 1
ATOM 642 O O . TRP A 1 82 ? 4.628 2.254 -2.480 1.00 90.44 82 TRP A O 1
ATOM 652 N N . ASN A 1 83 ? 5.205 0.245 -1.634 1.00 91.38 83 ASN A N 1
ATOM 653 C CA . ASN A 1 83 ? 3.888 -0.171 -1.164 1.00 91.38 83 ASN A CA 1
ATOM 654 C C . ASN A 1 83 ? 3.906 -0.350 0.350 1.00 91.38 83 ASN A C 1
ATOM 656 O O . ASN A 1 83 ? 4.887 -0.856 0.915 1.00 91.38 83 ASN A O 1
ATOM 660 N N . HIS A 1 84 ? 2.820 0.052 1.003 1.00 93.56 84 HIS A N 1
ATOM 661 C CA . HIS A 1 84 ? 2.729 -0.006 2.449 1.00 93.56 84 HIS A CA 1
ATOM 662 C C . HIS A 1 84 ? 1.311 -0.282 2.946 1.00 93.56 84 HIS A C 1
ATOM 664 O O . HIS A 1 84 ? 0.395 0.508 2.695 1.00 93.56 84 HIS A O 1
ATOM 670 N N . ASN A 1 85 ? 1.150 -1.363 3.710 1.00 93.94 85 ASN A N 1
ATOM 671 C CA . ASN A 1 85 ? -0.097 -1.703 4.392 1.00 93.94 85 ASN A CA 1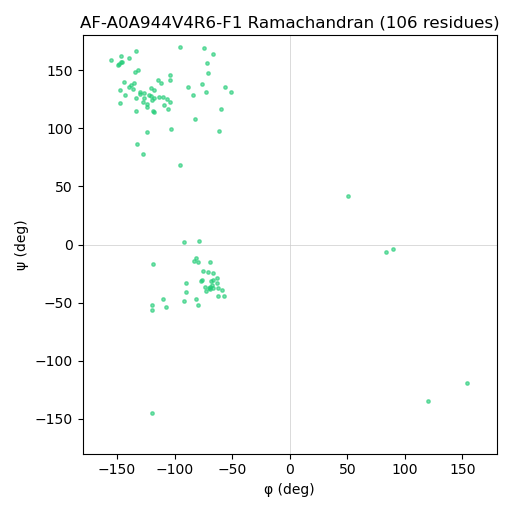
ATOM 672 C C . ASN A 1 85 ? 0.090 -1.605 5.908 1.00 93.94 85 ASN A C 1
ATOM 674 O O . ASN A 1 85 ? 1.009 -2.200 6.459 1.00 93.94 85 ASN A O 1
ATOM 678 N N . ILE A 1 86 ? -0.777 -0.856 6.585 1.00 92.94 86 ILE A N 1
ATOM 679 C CA . ILE A 1 86 ? -0.628 -0.571 8.023 1.00 92.94 86 ILE A CA 1
ATOM 680 C C . ILE A 1 86 ? -1.038 -1.768 8.898 1.00 92.94 86 ILE A C 1
ATOM 682 O O . ILE A 1 86 ? -0.515 -1.948 9.987 1.00 92.94 86 ILE A O 1
ATOM 686 N N . GLU A 1 87 ? -1.995 -2.584 8.464 1.00 91.50 87 GLU A N 1
ATOM 687 C CA . GLU A 1 87 ? -2.594 -3.600 9.342 1.00 91.50 87 GLU A CA 1
ATOM 688 C C . GLU A 1 87 ? -2.407 -5.014 8.833 1.00 91.50 87 GLU A C 1
ATOM 690 O O . GLU A 1 87 ? -1.953 -5.884 9.557 1.00 91.50 87 GLU A O 1
ATOM 695 N N . TYR A 1 88 ? -2.765 -5.294 7.591 1.00 91.69 88 TYR A N 1
ATOM 696 C CA . TYR A 1 88 ? -2.434 -6.588 7.023 1.00 91.69 88 TYR A CA 1
ATOM 697 C C . TYR A 1 88 ? -2.357 -6.500 5.517 1.00 91.69 88 TYR A C 1
ATOM 699 O O . TYR A 1 88 ? -2.948 -5.626 4.874 1.00 91.69 88 TYR A O 1
ATOM 707 N N . ALA A 1 89 ? -1.652 -7.469 4.959 1.00 92.75 89 ALA A N 1
ATOM 708 C CA . ALA A 1 89 ? -1.715 -7.758 3.549 1.00 92.75 89 ALA A CA 1
ATOM 709 C C . ALA A 1 89 ? -1.857 -9.257 3.339 1.00 92.75 89 ALA A C 1
ATOM 711 O O . ALA A 1 89 ? -0.968 -10.048 3.653 1.00 92.75 89 ALA A O 1
ATOM 712 N N . LYS A 1 90 ? -2.999 -9.631 2.782 1.00 93.00 90 LYS A N 1
ATOM 713 C CA . LYS A 1 90 ? -3.296 -10.964 2.309 1.00 93.00 90 LYS A CA 1
ATOM 714 C C . LYS A 1 90 ? -3.237 -10.941 0.791 1.00 93.00 90 LYS A C 1
ATOM 716 O O . LYS A 1 90 ? -3.998 -10.239 0.131 1.00 93.00 90 LYS A O 1
ATOM 721 N N . GLY A 1 91 ? -2.296 -11.693 0.251 1.00 91.31 91 GLY A N 1
ATOM 722 C CA . GLY A 1 91 ? -2.117 -11.890 -1.169 1.00 91.31 91 GLY A CA 1
ATOM 723 C C . GLY A 1 91 ? -0.762 -11.438 -1.683 1.00 91.31 91 GLY A C 1
ATOM 724 O O . GLY A 1 91 ? 0.269 -11.793 -1.119 1.00 91.31 91 GLY A O 1
ATOM 725 N N . PHE A 1 92 ? -0.742 -10.725 -2.805 1.00 91.94 92 PHE A N 1
ATOM 726 C CA . PHE A 1 92 ? 0.481 -10.497 -3.567 1.00 91.94 92 PHE A CA 1
ATOM 727 C C . PHE A 1 92 ? 0.845 -9.017 -3.651 1.00 91.94 92 PHE A C 1
ATOM 729 O O . PHE A 1 92 ? 0.010 -8.178 -3.985 1.00 91.94 92 PHE A O 1
ATOM 736 N N . GLN A 1 93 ? 2.112 -8.700 -3.387 1.00 91.44 93 GLN A N 1
ATOM 737 C CA . GLN A 1 93 ? 2.637 -7.346 -3.517 1.00 91.44 93 GLN A CA 1
ATOM 738 C C . GLN A 1 93 ? 3.882 -7.323 -4.396 1.00 91.44 93 GLN A C 1
ATOM 740 O O . GLN A 1 93 ? 4.828 -8.073 -4.162 1.00 91.44 93 GLN A O 1
ATOM 745 N N . ILE A 1 94 ? 3.899 -6.424 -5.380 1.00 90.19 94 ILE A N 1
ATOM 746 C CA . ILE A 1 94 ? 5.097 -6.079 -6.149 1.00 90.19 94 ILE A CA 1
ATOM 747 C C . ILE A 1 94 ? 5.376 -4.602 -5.952 1.00 90.19 94 ILE A C 1
ATOM 749 O O . ILE A 1 94 ? 4.551 -3.756 -6.279 1.00 90.19 94 ILE A O 1
ATOM 753 N N . GLY A 1 95 ? 6.583 -4.301 -5.496 1.00 83.94 95 GLY A N 1
ATOM 754 C CA . GLY A 1 95 ? 7.094 -2.954 -5.290 1.00 83.94 95 GLY A CA 1
ATOM 755 C C . GLY A 1 95 ? 8.525 -2.932 -5.795 1.00 83.94 95 GLY A C 1
ATOM 756 O O . GLY A 1 95 ? 9.254 -3.898 -5.573 1.00 83.94 95 GLY A O 1
ATOM 757 N N . GLY A 1 96 ? 8.929 -1.885 -6.513 1.00 79.56 96 GLY A N 1
ATOM 758 C CA . GLY A 1 96 ? 10.269 -1.858 -7.102 1.00 79.56 96 GLY A CA 1
ATOM 759 C C . GLY A 1 96 ? 11.388 -1.709 -6.073 1.00 79.56 96 GLY A C 1
ATOM 760 O O . GLY A 1 96 ? 12.428 -2.334 -6.240 1.00 79.56 96 GLY A O 1
ATOM 761 N N . LEU A 1 97 ? 11.198 -0.912 -5.012 1.00 87.38 97 LEU A N 1
ATOM 762 C CA . LEU A 1 97 ? 12.216 -0.734 -3.965 1.00 87.38 97 LEU A CA 1
ATOM 763 C C . LEU A 1 97 ? 11.818 -1.383 -2.639 1.00 87.38 97 LEU A C 1
ATOM 765 O O . LEU A 1 97 ? 12.641 -2.060 -2.027 1.00 87.38 97 LEU A O 1
ATOM 769 N N . LEU A 1 98 ? 10.581 -1.173 -2.181 1.00 87.25 98 LEU A N 1
ATOM 770 C CA . LEU A 1 98 ? 10.131 -1.642 -0.870 1.00 87.25 98 LEU A CA 1
ATOM 771 C C . LEU A 1 98 ? 8.663 -2.086 -0.904 1.00 87.25 98 LEU A C 1
ATOM 773 O O . LEU A 1 98 ? 7.812 -1.408 -1.477 1.00 87.25 98 LEU A O 1
ATOM 777 N N . ASN A 1 99 ? 8.365 -3.182 -0.211 1.00 88.06 99 ASN A N 1
ATOM 778 C CA . ASN A 1 99 ? 7.021 -3.514 0.258 1.00 88.06 99 ASN A CA 1
ATOM 779 C C . ASN A 1 99 ? 7.091 -3.627 1.783 1.00 88.06 99 ASN A C 1
ATOM 781 O O . ASN A 1 99 ? 8.022 -4.238 2.298 1.00 88.06 99 ASN A O 1
ATOM 785 N N . SER A 1 100 ? 6.151 -3.038 2.515 1.00 91.62 100 SER A N 1
ATOM 786 C CA . SER A 1 100 ? 6.146 -3.119 3.982 1.00 91.62 100 SER A CA 1
ATOM 787 C C . SER A 1 100 ? 4.741 -3.303 4.518 1.00 91.62 100 SER A C 1
ATOM 789 O O . SER A 1 100 ? 3.826 -2.588 4.115 1.00 91.62 100 SER A O 1
ATOM 791 N N . VAL A 1 101 ? 4.587 -4.209 5.472 1.00 92.44 101 VAL A N 1
ATOM 792 C CA . VAL A 1 101 ? 3.329 -4.490 6.155 1.00 92.44 101 VAL A CA 1
ATOM 793 C C . VAL A 1 101 ? 3.574 -4.307 7.651 1.00 92.44 101 VAL A C 1
ATOM 795 O O . VAL A 1 101 ? 4.415 -4.980 8.231 1.00 92.44 101 VAL A O 1
ATOM 798 N N . ASP A 1 102 ? 2.887 -3.371 8.293 1.00 90.38 102 ASP A N 1
ATOM 799 C CA . ASP A 1 102 ? 3.092 -3.127 9.733 1.00 90.38 102 ASP A CA 1
ATOM 800 C C . ASP A 1 102 ? 2.366 -4.150 10.614 1.00 90.38 102 ASP A C 1
ATOM 802 O O . ASP A 1 102 ? 2.666 -4.259 11.800 1.00 90.38 102 ASP A O 1
ATOM 806 N N . GLY A 1 103 ? 1.425 -4.897 10.040 1.00 87.31 103 GLY A N 1
ATOM 807 C CA . GLY A 1 103 ? 0.803 -6.048 10.679 1.00 87.31 103 GLY A CA 1
ATOM 808 C C . GLY A 1 103 ? 1.026 -7.341 9.881 1.00 87.31 103 GLY A C 1
ATOM 809 O O . GLY A 1 103 ? 2.070 -7.547 9.252 1.00 87.31 103 GLY A O 1
ATOM 810 N N . ASN A 1 104 ? 0.034 -8.229 9.875 1.00 88.88 104 ASN A N 1
ATOM 811 C CA . ASN A 1 104 ? 0.199 -9.590 9.367 1.00 88.88 104 ASN A CA 1
ATOM 812 C C . ASN A 1 104 ? 0.309 -9.658 7.836 1.00 88.88 104 ASN A C 1
ATOM 814 O O . ASN A 1 104 ? -0.537 -9.132 7.108 1.00 88.88 104 ASN A O 1
ATOM 818 N N . PHE A 1 105 ? 1.310 -10.384 7.337 1.00 90.06 105 PHE A N 1
ATOM 819 C CA . PHE A 1 105 ? 1.420 -10.726 5.920 1.00 90.06 105 PHE A CA 1
ATOM 820 C C . PHE A 1 105 ? 1.094 -12.204 5.676 1.00 90.06 105 PHE A C 1
ATOM 822 O O . PHE A 1 105 ? 1.721 -13.095 6.244 1.00 90.06 105 PHE A O 1
ATOM 829 N N . SER A 1 106 ? 0.137 -12.467 4.786 1.00 90.06 106 SER A N 1
ATOM 830 C CA . SER A 1 106 ? -0.198 -13.807 4.299 1.00 90.06 106 SER A CA 1
ATOM 831 C C . SER A 1 106 ? -0.085 -13.819 2.778 1.00 90.06 106 SER A C 1
ATOM 833 O O . SER A 1 106 ? -0.993 -13.382 2.075 1.00 90.06 106 SER A O 1
ATOM 835 N N . GLY A 1 107 ? 1.064 -14.277 2.281 1.00 85.12 107 GLY A N 1
ATOM 836 C CA . GLY A 1 107 ? 1.329 -14.409 0.848 1.00 85.12 107 GLY A CA 1
ATOM 837 C C . GLY A 1 107 ? 0.598 -15.587 0.191 1.00 85.12 107 GLY A C 1
ATOM 838 O O . GLY A 1 107 ? 0.066 -16.458 0.883 1.00 85.12 107 GLY A O 1
ATOM 839 N N . PHE A 1 108 ? 0.617 -15.612 -1.145 1.00 67.94 108 PHE A N 1
ATOM 840 C CA . PHE A 1 108 ? 0.315 -16.794 -1.966 1.00 67.94 108 PHE A CA 1
ATOM 841 C C . PHE A 1 108 ? 1.595 -17.535 -2.357 1.00 67.94 108 PHE A C 1
ATOM 843 O O . PHE A 1 108 ? 2.615 -16.847 -2.596 1.00 67.94 108 PHE A O 1
#

Secondary structure (DSSP, 8-state):
--HHHHHHHHHHHTT---EEE-------GGGEEEES-EEEEETTEEHHHHHHTT-EEEEEEEEESSEEEEEEEEEEEEESSEEEEEEEEEEEEEESSEEEESSEEE--

Mean predicted aligned error: 9.27 Å

Solvent-accessible surface area (backbone atoms only — not comparable to full-atom values): 5567 Å² total; per-residue (Å²): 143,66,67,68,58,55,54,53,52,53,64,64,63,49,72,74,39,64,66,47,63,40,84,65,83,90,80,72,76,89,53,50,41,80,33,74,67,37,46,22,49,34,67,97,43,33,60,47,60,73,70,36,76,85,42,44,42,32,28,32,27,35,41,13,69,41,20,28,63,41,38,30,34,59,35,42,38,43,24,47,36,29,36,36,22,57,42,24,35,38,36,48,78,48,19,53,65,32,30,39,23,46,1,53,70,45,71,121

Foldseek 3Di:
DPVVVVVVVVQVVQFPAPEAAAADDDDDPVQEDEEAEKEAAEEVGIPVCVVSVNGFYEYQEYEHAAEYEGQHYQHEYEYEAEYEHAAEYAEYYTHRHHYYYHHYYHYD

Radius of gyration: 15.19 Å; Cα contacts (8 Å, |Δi|>4): 265; chains: 1; bounding box: 46×28×44 Å